Protein AF-A0AAW3J3T3-F1 (afdb_monomer)

Foldseek 3Di:
DFQLVCVVVLQVVQVVDPQKDWDDDDSRGDTDIGGDDPDPVVVVVSQVVSCPDPRRPDDDDPDDDDPPVVVVVVVVVVPPDPDPPLNVDPVDDPVNDDDPPPPPVVVVVVVVVVD

pLDDT: mean 83.99, std 9.97, range [44.81, 95.75]

Mean predicted aligned error: 11.43 Å

Nearest PDB structures (foldseek):
  2jsx-assembly1_A  TM=8.758E-01  e=3.568E-03  Escherichia coli K-12
  5ypw-assembly3_E  TM=4.267E-01  e=5.241E+00  Escherichia coli O157:H7
  8j07-assembly1_e5  TM=2.120E-01  e=9.088E+00  Homo sapiens

InterPro domains:
  IPR005623 Chaperone NapD, nitrate reductase assembly [PF03927] (1-66)

Structure (mmCIF, N/CA/C/O backbone):
data_AF-A0AAW3J3T3-F1
#
_entry.id   AF-A0AAW3J3T3-F1
#
loop_
_atom_site.group_PDB
_atom_site.id
_atom_site.type_symbol
_atom_site.label_atom_id
_atom_site.label_alt_id
_atom_site.label_comp_id
_atom_site.label_asym_id
_atom_site.label_entity_id
_atom_site.label_seq_id
_atom_site.pdbx_PDB_ins_code
_atom_site.Cartn_x
_atom_site.Cartn_y
_atom_site.Cartn_z
_atom_site.occupancy
_atom_site.B_iso_or_equiv
_atom_site.auth_seq_id
_atom_site.auth_comp_id
_atom_site.auth_asym_id
_atom_site.auth_atom_id
_atom_site.pdbx_PDB_model_num
ATOM 1 N N . MET A 1 1 ? 8.388 -6.280 -8.658 1.00 75.69 1 MET A N 1
ATOM 2 C CA . MET A 1 1 ? 9.160 -6.831 -9.784 1.00 75.69 1 MET A CA 1
ATOM 3 C C . MET A 1 1 ? 8.600 -6.273 -11.073 1.00 75.69 1 MET A C 1
ATOM 5 O O . MET A 1 1 ? 7.388 -6.163 -11.187 1.00 75.69 1 MET A O 1
ATOM 9 N N . CYS A 1 2 ? 9.467 -5.923 -12.008 1.00 86.19 2 CYS A N 1
ATOM 10 C CA . CYS A 1 2 ? 9.164 -5.467 -13.361 1.00 86.19 2 CYS A CA 1
ATOM 11 C C . CYS A 1 2 ? 10.188 -6.069 -14.331 1.00 86.19 2 CYS A C 1
ATOM 13 O O . CYS A 1 2 ? 11.1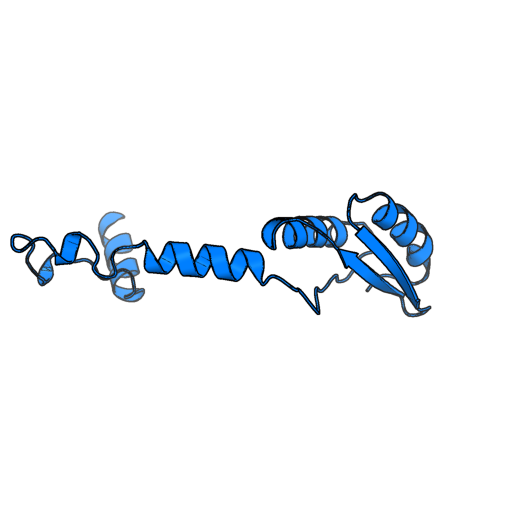30 -6.737 -13.900 1.00 86.19 2 CYS A O 1
ATOM 15 N N . LYS A 1 3 ? 10.017 -5.882 -15.641 1.00 88.19 3 LYS A N 1
ATOM 16 C CA . LYS A 1 3 ? 11.066 -6.266 -16.593 1.00 88.19 3 LYS A CA 1
ATOM 17 C C . LYS A 1 3 ? 12.228 -5.261 -16.540 1.00 88.19 3 LYS A C 1
ATOM 19 O O . LYS A 1 3 ? 11.975 -4.078 -16.324 1.00 88.19 3 LYS A O 1
ATOM 24 N N . PRO A 1 4 ? 13.482 -5.681 -16.795 1.00 87.88 4 PRO A N 1
ATOM 25 C CA . PRO A 1 4 ? 14.635 -4.776 -16.760 1.00 87.88 4 PRO A CA 1
ATOM 26 C C . PRO A 1 4 ? 14.530 -3.585 -17.723 1.00 87.88 4 PRO A C 1
ATOM 28 O O . PRO A 1 4 ? 14.976 -2.490 -17.398 1.00 87.88 4 PRO A O 1
ATOM 31 N N . GLU A 1 5 ? 13.910 -3.797 -18.886 1.00 89.44 5 GLU A N 1
ATOM 32 C CA . GLU A 1 5 ? 13.672 -2.773 -19.914 1.00 89.44 5 GLU A CA 1
ATOM 33 C C . GLU A 1 5 ? 12.706 -1.666 -19.462 1.00 89.44 5 GLU A C 1
ATOM 35 O O . GLU A 1 5 ? 12.823 -0.528 -19.910 1.00 89.44 5 GLU A O 1
ATOM 40 N N . ASP A 1 6 ? 11.811 -1.971 -18.519 1.00 91.62 6 ASP A N 1
ATOM 41 C CA . ASP A 1 6 ? 10.793 -1.040 -18.030 1.00 91.62 6 ASP A CA 1
ATOM 42 C C . ASP A 1 6 ? 11.261 -0.225 -16.811 1.00 91.62 6 ASP A C 1
ATOM 44 O O . ASP A 1 6 ? 10.563 0.704 -16.404 1.00 91.62 6 ASP A O 1
ATOM 48 N N . ILE A 1 7 ? 12.426 -0.540 -16.218 1.00 92.50 7 ILE A N 1
ATOM 49 C CA . ILE A 1 7 ? 12.901 0.078 -14.963 1.00 92.50 7 ILE A CA 1
ATOM 50 C C . ILE A 1 7 ? 12.989 1.597 -15.086 1.00 92.50 7 ILE A C 1
ATOM 52 O O . ILE A 1 7 ? 12.462 2.295 -14.227 1.00 92.50 7 ILE A O 1
ATOM 56 N N . SER A 1 8 ? 13.640 2.116 -16.132 1.00 92.25 8 SER A N 1
ATOM 57 C CA . SER A 1 8 ? 13.843 3.563 -16.283 1.00 92.25 8 SER A CA 1
ATOM 58 C C . SER A 1 8 ? 12.521 4.315 -16.422 1.00 92.25 8 SER A C 1
ATOM 60 O O . SER A 1 8 ? 12.342 5.350 -15.790 1.00 92.25 8 SER A O 1
ATOM 62 N N . ARG A 1 9 ? 11.566 3.766 -17.186 1.00 95.19 9 ARG A N 1
ATOM 63 C CA . ARG A 1 9 ? 10.230 4.360 -17.325 1.00 95.19 9 ARG A CA 1
ATOM 64 C C . ARG A 1 9 ? 9.480 4.334 -15.996 1.00 95.19 9 ARG A C 1
ATOM 66 O O . ARG A 1 9 ? 8.964 5.360 -15.570 1.00 95.19 9 ARG A O 1
ATOM 73 N N . LEU A 1 10 ? 9.430 3.169 -15.349 1.00 94.88 10 LEU A N 1
ATOM 74 C CA . LEU A 1 10 ? 8.721 2.995 -14.082 1.00 94.88 10 LEU A CA 1
ATOM 75 C C . LEU A 1 10 ? 9.315 3.866 -12.976 1.00 94.88 10 LEU A C 1
ATOM 77 O O . LEU A 1 10 ? 8.564 4.394 -12.169 1.00 94.88 10 LEU A O 1
ATOM 81 N N . TRP A 1 11 ? 10.634 4.060 -12.957 1.00 95.06 11 TRP A N 1
ATOM 82 C CA . TRP A 1 11 ? 11.291 4.976 -12.027 1.00 95.06 11 TRP A CA 1
ATOM 83 C C . TRP A 1 11 ? 10.735 6.397 -12.159 1.00 95.06 11 TRP A C 1
ATOM 85 O O . TRP A 1 11 ? 10.304 6.987 -11.172 1.00 95.06 11 TRP A O 1
ATOM 95 N N . GLU A 1 12 ? 10.689 6.931 -13.382 1.00 95.19 12 GLU A N 1
ATOM 96 C CA . GLU A 1 12 ? 10.154 8.272 -13.635 1.00 95.19 12 GLU A CA 1
ATOM 97 C C . GLU A 1 12 ? 8.652 8.381 -13.360 1.00 95.19 12 GLU A C 1
ATOM 99 O O . GLU A 1 12 ? 8.174 9.438 -12.951 1.00 95.19 12 GLU A O 1
ATOM 104 N N . GLU A 1 13 ? 7.881 7.327 -13.627 1.00 95.75 13 GLU A N 1
ATOM 105 C CA . GLU A 1 13 ? 6.449 7.301 -13.321 1.00 95.75 13 GLU A CA 1
ATOM 106 C C . GLU A 1 13 ? 6.197 7.281 -11.813 1.00 95.75 13 GLU A C 1
ATOM 108 O O . GLU A 1 13 ? 5.329 8.014 -11.343 1.00 95.75 13 GLU A O 1
ATOM 113 N N . ILE A 1 14 ? 6.973 6.499 -11.056 1.00 95.12 14 ILE A N 1
ATOM 114 C CA . ILE A 1 14 ? 6.851 6.408 -9.599 1.00 95.12 14 ILE A CA 1
ATOM 115 C C . ILE A 1 14 ? 7.299 7.714 -8.937 1.00 95.12 14 ILE A C 1
ATOM 117 O O . ILE A 1 14 ? 6.606 8.186 -8.047 1.00 95.12 14 ILE A O 1
ATOM 121 N N . GLU A 1 15 ? 8.381 8.357 -9.389 1.00 94.69 15 GLU A N 1
ATOM 122 C CA . GLU A 1 15 ? 8.811 9.651 -8.825 1.00 94.69 15 GLU A CA 1
ATOM 123 C C . GLU A 1 15 ? 7.843 10.814 -9.099 1.00 94.69 15 GLU A C 1
ATOM 125 O O . GLU A 1 15 ? 7.910 11.851 -8.442 1.00 94.69 15 GLU A O 1
ATOM 130 N N . LYS A 1 16 ? 6.914 10.662 -10.049 1.00 95.69 16 LYS A N 1
ATOM 131 C CA . LYS A 1 16 ? 5.825 11.632 -10.253 1.00 95.69 16 LYS A CA 1
ATOM 132 C C . LYS A 1 16 ? 4.675 11.442 -9.267 1.00 95.69 16 LYS A C 1
ATOM 134 O O . LYS A 1 16 ? 3.818 12.323 -9.180 1.00 95.69 16 LYS A O 1
ATOM 139 N N . ILE A 1 17 ? 4.612 10.305 -8.575 1.00 94.25 17 ILE A N 1
ATOM 140 C CA . ILE A 1 17 ? 3.596 10.047 -7.561 1.00 94.25 17 ILE A CA 1
ATOM 141 C C . ILE A 1 17 ? 3.987 10.845 -6.309 1.00 94.25 17 ILE A C 1
ATOM 143 O O . ILE A 1 17 ? 5.092 10.666 -5.795 1.00 94.25 17 ILE A O 1
ATOM 147 N N . PRO A 1 18 ? 3.110 11.732 -5.806 1.00 92.88 18 PRO A N 1
ATOM 148 C CA . PRO A 1 18 ? 3.358 12.426 -4.552 1.00 92.88 18 PRO A CA 1
ATOM 149 C C . PRO A 1 18 ? 3.639 11.421 -3.441 1.00 92.88 18 PRO A C 1
ATOM 151 O O . PRO A 1 18 ? 2.984 10.382 -3.375 1.00 92.88 18 PRO A O 1
ATOM 154 N N . ASN A 1 19 ? 4.585 11.750 -2.566 1.00 93.00 19 ASN A N 1
ATOM 155 C CA . ASN A 1 19 ? 4.935 10.933 -1.406 1.00 93.00 19 ASN A CA 1
ATOM 156 C C . ASN A 1 19 ? 5.548 9.558 -1.731 1.00 93.00 19 ASN A C 1
ATOM 158 O O . ASN A 1 19 ? 5.649 8.715 -0.843 1.00 93.00 19 ASN A O 1
ATOM 162 N N . ALA A 1 20 ? 5.979 9.328 -2.975 1.00 94.94 20 ALA A N 1
ATOM 163 C CA . ALA A 1 20 ? 6.760 8.159 -3.355 1.00 94.94 20 ALA A CA 1
ATOM 164 C C . ALA A 1 20 ? 8.196 8.564 -3.703 1.00 94.94 20 ALA A C 1
ATOM 166 O O . ALA A 1 20 ? 8.423 9.478 -4.495 1.00 94.94 20 ALA A O 1
ATOM 167 N N . GLN A 1 21 ? 9.177 7.852 -3.149 1.00 95.06 21 GLN A N 1
ATOM 168 C CA . GLN A 1 21 ? 10.590 8.089 -3.438 1.00 95.06 21 GLN A CA 1
ATOM 169 C C . GLN A 1 21 ? 11.303 6.793 -3.817 1.00 95.06 21 GLN A C 1
ATOM 171 O O . GLN A 1 21 ? 11.330 5.830 -3.051 1.00 95.06 21 GLN A O 1
ATOM 176 N N . CYS A 1 22 ? 11.911 6.767 -5.003 1.00 94.94 22 CYS A N 1
ATOM 177 C CA . CYS A 1 22 ? 12.732 5.646 -5.450 1.00 94.94 22 CYS A CA 1
ATOM 178 C C . CYS A 1 22 ? 14.159 5.769 -4.893 1.00 94.94 22 CYS A C 1
ATOM 180 O O . CYS A 1 22 ? 14.792 6.815 -5.008 1.00 94.94 22 CYS A O 1
ATOM 182 N N . HIS A 1 23 ? 14.698 4.690 -4.320 1.00 93.50 23 HIS A N 1
ATOM 183 C CA . HIS A 1 23 ? 16.043 4.694 -3.718 1.00 93.50 23 HIS A CA 1
ATOM 184 C C . HIS A 1 23 ? 17.030 3.782 -4.432 1.00 93.50 23 HIS A C 1
ATOM 186 O O . HIS A 1 23 ? 18.227 4.063 -4.489 1.00 93.50 23 HIS A O 1
ATOM 192 N N . TYR A 1 24 ? 16.544 2.659 -4.952 1.00 93.00 24 TYR A N 1
ATOM 193 C CA . TYR A 1 24 ? 17.405 1.648 -5.540 1.00 93.00 24 TYR A CA 1
ATOM 194 C C . TYR A 1 24 ? 16.677 0.886 -6.632 1.00 93.00 24 TYR A C 1
ATOM 196 O O . TYR A 1 24 ? 15.502 0.552 -6.487 1.00 93.00 24 TYR A O 1
ATOM 204 N N . SER A 1 25 ? 17.392 0.578 -7.709 1.00 92.12 25 SER A N 1
ATOM 205 C CA . SER A 1 25 ? 16.950 -0.388 -8.704 1.00 92.12 25 SER A CA 1
ATOM 206 C C . SER A 1 25 ? 18.058 -1.387 -9.015 1.00 92.12 25 SER A C 1
ATOM 208 O O . SER A 1 25 ? 19.244 -1.061 -8.993 1.00 92.12 25 SER A O 1
ATOM 210 N N . ASP A 1 26 ? 17.658 -2.625 -9.291 1.00 90.31 26 ASP A N 1
ATOM 211 C CA . ASP A 1 26 ? 18.556 -3.702 -9.705 1.00 90.31 26 ASP A CA 1
ATOM 212 C C . ASP A 1 26 ? 18.254 -4.126 -11.146 1.00 90.31 26 ASP A C 1
ATOM 214 O O . ASP A 1 26 ? 17.103 -4.109 -11.586 1.00 90.31 26 ASP A O 1
ATOM 218 N N . LYS A 1 27 ? 19.277 -4.621 -11.850 1.00 84.81 27 LYS A N 1
ATOM 219 C CA . LYS A 1 27 ? 19.200 -5.181 -13.210 1.00 84.81 27 LYS A CA 1
ATOM 220 C C . LYS A 1 27 ? 18.205 -6.338 -13.330 1.00 84.81 27 LYS A C 1
ATOM 222 O O . LYS A 1 27 ? 17.780 -6.658 -14.433 1.00 84.81 27 LYS A O 1
ATOM 227 N N . ASN A 1 28 ? 17.819 -6.945 -12.209 1.00 86.88 28 ASN A N 1
ATOM 228 C CA . ASN A 1 28 ? 16.807 -7.995 -12.135 1.00 86.88 28 ASN A CA 1
ATOM 229 C C . ASN A 1 28 ? 15.357 -7.470 -12.087 1.00 86.88 28 ASN A C 1
ATOM 231 O O . ASN A 1 28 ? 14.444 -8.259 -11.851 1.00 86.88 28 ASN A O 1
ATOM 235 N N . GLY A 1 29 ? 15.115 -6.164 -12.264 1.00 89.44 29 GLY A N 1
ATOM 236 C CA . GLY A 1 29 ? 13.749 -5.627 -12.305 1.00 89.44 29 GLY A CA 1
ATOM 237 C C . GLY A 1 29 ? 13.132 -5.404 -10.927 1.00 89.44 29 GLY A C 1
ATOM 238 O O . GLY A 1 29 ? 11.935 -5.614 -10.715 1.00 89.44 29 GLY A O 1
ATOM 239 N N . LYS A 1 30 ? 13.952 -5.032 -9.944 1.00 92.81 30 LYS A N 1
ATOM 240 C CA . LYS A 1 30 ? 13.489 -4.654 -8.604 1.00 92.81 30 LYS A CA 1
ATOM 241 C C . LYS A 1 30 ? 13.698 -3.163 -8.423 1.00 92.81 30 LYS A C 1
ATOM 243 O O . LYS A 1 30 ? 14.753 -2.666 -8.796 1.00 92.81 30 LYS A O 1
ATOM 248 N N . ILE A 1 31 ? 12.712 -2.492 -7.839 1.00 94.25 31 ILE A N 1
ATOM 249 C CA . ILE A 1 31 ? 12.784 -1.088 -7.440 1.00 94.25 31 ILE A CA 1
ATOM 250 C C . ILE A 1 31 ? 12.403 -1.038 -5.960 1.00 94.25 31 ILE A C 1
ATOM 252 O O . ILE A 1 31 ? 11.413 -1.655 -5.564 1.00 94.25 31 ILE A O 1
ATOM 256 N N . VAL A 1 32 ? 13.218 -0.368 -5.151 1.00 94.06 32 VAL A N 1
ATOM 257 C CA . VAL A 1 32 ? 12.947 -0.087 -3.739 1.00 94.06 32 VAL A CA 1
ATOM 258 C C . VAL A 1 32 ? 12.413 1.330 -3.654 1.00 94.06 32 VAL A C 1
ATOM 260 O O . VAL A 1 32 ? 13.083 2.272 -4.086 1.00 94.06 32 VAL A O 1
ATOM 263 N N . VAL A 1 33 ? 11.207 1.448 -3.110 1.00 93.88 33 VAL A N 1
ATOM 264 C CA . VAL A 1 33 ? 10.449 2.692 -3.013 1.00 93.88 33 VAL A CA 1
ATOM 265 C C . VAL A 1 33 ? 10.028 2.875 -1.561 1.00 93.88 33 VAL A C 1
ATOM 267 O O . VAL A 1 33 ? 9.581 1.909 -0.941 1.00 93.88 33 VAL A O 1
ATOM 270 N N . THR A 1 34 ? 10.167 4.089 -1.043 1.00 93.75 34 THR A N 1
ATOM 271 C CA . THR A 1 34 ? 9.573 4.502 0.233 1.00 93.75 34 THR A CA 1
ATOM 272 C C . THR A 1 34 ? 8.303 5.288 -0.065 1.00 93.75 34 THR A C 1
ATOM 274 O O . THR A 1 34 ? 8.295 6.115 -0.979 1.00 93.75 34 THR A O 1
ATOM 277 N N . LEU A 1 35 ? 7.237 4.993 0.677 1.00 93.12 35 LEU A N 1
ATOM 278 C CA . LEU A 1 35 ? 5.976 5.727 0.649 1.00 93.12 35 LEU A CA 1
ATOM 279 C C . LEU A 1 35 ? 5.821 6.411 2.010 1.00 93.12 35 LEU A C 1
ATOM 281 O O . LEU A 1 35 ? 6.035 5.754 3.024 1.00 93.12 35 LEU A O 1
ATOM 285 N N . GLU A 1 36 ? 5.505 7.704 2.029 1.00 89.19 36 GLU A N 1
ATOM 286 C CA . GLU A 1 36 ? 5.340 8.474 3.272 1.00 89.19 36 GLU A CA 1
ATOM 287 C C . GLU A 1 36 ? 3.998 9.211 3.276 1.00 89.19 36 GLU A C 1
ATOM 289 O O . GLU A 1 36 ? 3.851 10.264 2.659 1.00 89.19 36 GLU A O 1
ATOM 294 N N . THR A 1 37 ? 2.996 8.675 3.966 1.00 88.62 37 THR A N 1
ATOM 295 C CA . THR A 1 37 ? 1.659 9.290 4.041 1.00 88.62 37 THR A CA 1
ATOM 296 C C . THR A 1 37 ? 1.193 9.479 5.480 1.00 88.62 37 THR A C 1
ATOM 298 O O . THR A 1 37 ? 1.892 9.115 6.424 1.00 88.62 37 THR A O 1
ATOM 301 N N . GLU A 1 38 ? 0.023 10.097 5.669 1.00 84.44 38 GLU A N 1
ATOM 302 C CA . GLU A 1 38 ? -0.501 10.380 7.012 1.00 84.44 38 GLU A CA 1
ATOM 303 C C . GLU A 1 38 ? -1.206 9.166 7.646 1.00 84.44 38 GLU A C 1
ATOM 305 O O . GLU A 1 38 ? -1.349 9.111 8.867 1.00 84.44 38 GLU A O 1
ATOM 310 N N . SER A 1 39 ? -1.623 8.182 6.838 1.00 85.25 39 SER A N 1
ATOM 311 C CA . SER A 1 39 ? -2.304 6.955 7.287 1.00 85.25 39 SER A CA 1
ATOM 312 C C . SER A 1 39 ? -1.904 5.713 6.485 1.00 85.25 39 SER A C 1
ATOM 314 O O . SER A 1 39 ? -1.501 5.828 5.323 1.00 85.25 39 SER A O 1
ATOM 316 N N . ILE A 1 40 ? -2.104 4.521 7.072 1.00 84.94 40 ILE A N 1
ATOM 317 C CA . ILE A 1 40 ? -1.922 3.222 6.390 1.00 84.94 40 ILE A CA 1
ATOM 318 C C . ILE A 1 40 ? -2.791 3.129 5.132 1.00 84.94 40 ILE A C 1
ATOM 320 O O . ILE A 1 40 ? -2.367 2.588 4.108 1.00 84.94 40 ILE A O 1
ATOM 324 N N . ASP A 1 41 ? -4.029 3.617 5.202 1.00 88.56 41 ASP A N 1
ATOM 325 C CA . ASP A 1 41 ? -4.980 3.507 4.095 1.00 88.56 41 ASP A CA 1
ATOM 326 C C . ASP A 1 41 ? -4.497 4.278 2.856 1.00 88.56 41 ASP A C 1
ATOM 328 O O . ASP A 1 41 ? -4.659 3.810 1.721 1.00 88.56 41 ASP A O 1
ATOM 332 N N . GLU A 1 42 ? -3.844 5.425 3.061 1.00 90.25 42 GLU A N 1
ATOM 333 C CA . GLU A 1 42 ? -3.201 6.190 1.993 1.00 90.25 42 GLU A CA 1
ATOM 334 C C . GLU A 1 42 ? -1.998 5.442 1.402 1.00 90.25 42 GLU A C 1
ATOM 336 O O . GLU A 1 42 ? -1.903 5.343 0.173 1.00 90.25 42 GLU A 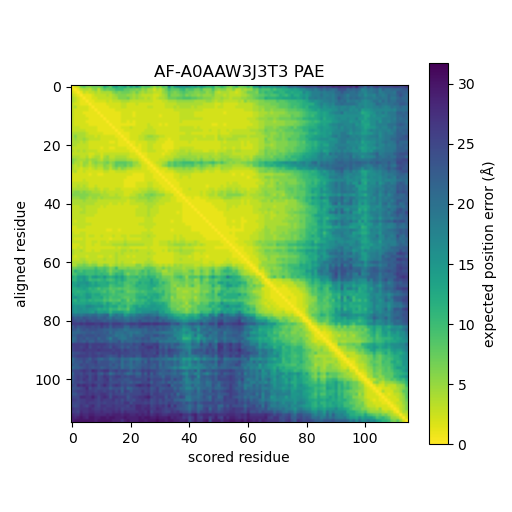O 1
ATOM 341 N N . G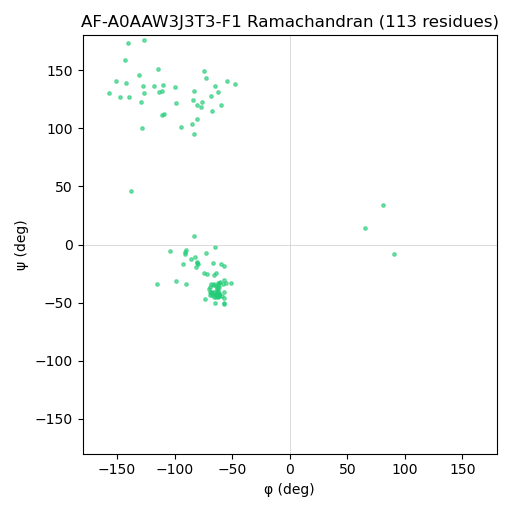LU A 1 43 ? -1.143 4.829 2.231 1.00 90.25 43 GLU A N 1
ATOM 342 C CA . GLU A 1 43 ? -0.020 4.004 1.757 1.00 90.25 43 GLU A CA 1
AT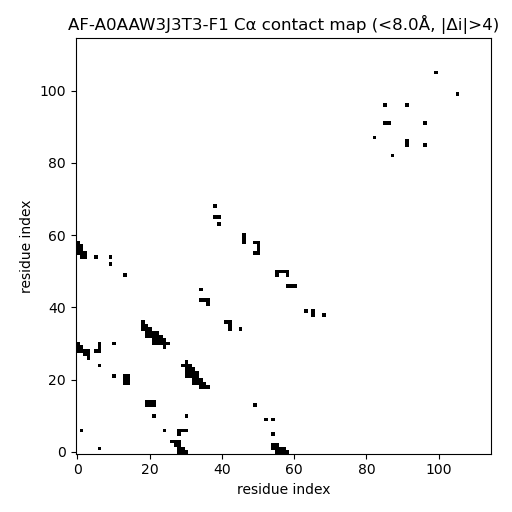OM 343 C C . GLU A 1 43 ? -0.517 2.840 0.895 1.00 90.25 43 GLU A C 1
ATOM 345 O O . GLU A 1 43 ? 0.018 2.574 -0.185 1.00 90.25 43 GLU A O 1
ATOM 350 N N . ILE A 1 44 ? -1.583 2.162 1.335 1.00 91.94 44 ILE A N 1
ATOM 351 C CA . ILE A 1 44 ? -2.207 1.072 0.581 1.00 91.94 44 ILE A CA 1
ATOM 352 C C . ILE A 1 44 ? -2.736 1.596 -0.755 1.00 91.94 44 ILE A C 1
ATOM 354 O O . ILE A 1 44 ? -2.538 0.946 -1.784 1.00 91.94 44 ILE A O 1
ATOM 358 N N . CYS A 1 45 ? -3.390 2.758 -0.781 1.00 93.81 45 CYS A N 1
ATOM 359 C CA . CYS A 1 45 ? -3.885 3.347 -2.024 1.00 93.81 45 CYS A CA 1
ATOM 360 C C . CYS A 1 45 ? -2.747 3.665 -3.004 1.00 93.81 45 CYS A C 1
ATOM 362 O O . CYS A 1 45 ? -2.863 3.335 -4.190 1.00 93.81 45 CYS A O 1
ATOM 364 N N . LEU A 1 46 ? -1.638 4.233 -2.523 1.00 94.12 46 LEU A N 1
ATOM 365 C CA . LEU A 1 46 ? -0.446 4.486 -3.337 1.00 94.12 46 LEU A CA 1
ATOM 366 C C . LEU A 1 46 ? 0.186 3.182 -3.834 1.00 94.12 46 LEU A C 1
ATOM 368 O O . LEU A 1 46 ? 0.494 3.056 -5.021 1.00 94.12 46 LEU A O 1
ATOM 372 N N . LEU A 1 47 ? 0.297 2.165 -2.976 1.00 95.00 47 LEU A N 1
ATOM 373 C CA . LEU A 1 47 ? 0.766 0.839 -3.375 1.00 95.00 47 LEU A CA 1
ATOM 374 C C . LEU A 1 47 ? -0.109 0.267 -4.500 1.00 95.00 47 LEU A C 1
ATOM 376 O O . LEU A 1 47 ? 0.419 -0.188 -5.512 1.00 95.00 47 LEU A O 1
ATOM 380 N N . ARG A 1 48 ? -1.443 0.352 -4.378 1.00 94.62 48 ARG A N 1
ATOM 381 C CA . ARG A 1 48 ? -2.387 -0.077 -5.428 1.00 94.62 48 ARG A CA 1
ATOM 382 C C . ARG A 1 48 ? -2.237 0.727 -6.715 1.00 94.62 48 ARG A C 1
ATOM 384 O O . ARG A 1 48 ? -2.478 0.189 -7.795 1.00 94.62 48 ARG A O 1
ATOM 391 N N . GLN A 1 49 ? -1.892 2.009 -6.628 1.00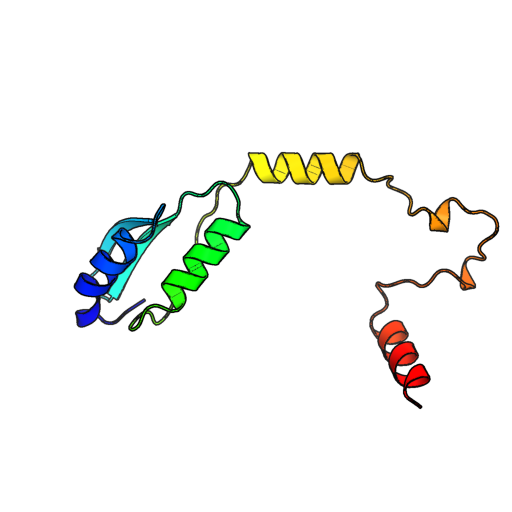 95.19 49 GLN A N 1
ATOM 392 C CA . GLN A 1 49 ? -1.611 2.830 -7.801 1.00 95.19 49 GLN A CA 1
ATOM 393 C C . GLN A 1 49 ? -0.351 2.332 -8.518 1.00 95.19 49 GLN A C 1
ATOM 395 O O . GLN A 1 49 ? -0.388 2.149 -9.734 1.00 95.19 49 GLN A O 1
ATOM 400 N N . ILE A 1 50 ? 0.715 2.033 -7.771 1.00 94.81 50 ILE A N 1
ATOM 401 C CA . ILE A 1 50 ? 1.967 1.484 -8.307 1.00 94.81 50 ILE A CA 1
ATOM 402 C C . ILE A 1 50 ? 1.740 0.095 -8.918 1.00 94.81 50 ILE A C 1
ATOM 404 O O . ILE A 1 50 ? 2.220 -0.175 -10.015 1.00 94.81 50 ILE A O 1
ATOM 408 N N . GLU A 1 51 ? 0.960 -0.774 -8.268 1.00 94.44 51 GLU A N 1
ATOM 409 C CA . GLU A 1 51 ? 0.598 -2.098 -8.802 1.00 94.44 51 GLU A CA 1
ATOM 410 C C . GLU A 1 51 ? -0.095 -2.029 -10.170 1.00 94.44 51 GLU A C 1
ATOM 412 O O . GLU A 1 51 ? 0.034 -2.953 -10.971 1.00 94.44 51 GLU A O 1
ATOM 417 N N . LYS A 1 52 ? -0.839 -0.950 -10.443 1.00 94.94 52 LYS A N 1
ATOM 418 C CA . LYS A 1 52 ? -1.561 -0.751 -11.709 1.00 94.94 52 LYS A CA 1
ATOM 419 C C . LYS A 1 52 ? -0.682 -0.202 -12.831 1.00 94.94 52 LYS A C 1
ATOM 421 O O . LYS A 1 52 ? -1.144 -0.165 -13.974 1.00 94.94 52 LYS A O 1
ATOM 426 N N . LEU A 1 53 ? 0.543 0.240 -12.539 1.00 94.75 53 LEU A N 1
ATOM 427 C CA . LEU A 1 53 ? 1.456 0.735 -13.566 1.00 94.75 53 LEU A CA 1
ATOM 428 C C . LEU A 1 53 ? 1.832 -0.392 -14.530 1.00 94.75 53 LEU A C 1
ATOM 430 O O . LEU A 1 53 ? 2.133 -1.524 -14.142 1.00 94.75 53 LEU A O 1
ATOM 434 N N . GLN A 1 54 ? 1.834 -0.077 -15.823 1.00 93.44 54 GLN A N 1
ATOM 435 C CA . GLN A 1 54 ? 2.158 -1.061 -16.846 1.00 93.44 54 GLN A CA 1
ATOM 436 C C . GLN A 1 54 ? 3.602 -1.553 -16.666 1.00 93.44 54 GLN A C 1
ATOM 438 O O . GLN A 1 54 ? 4.533 -0.761 -16.564 1.00 93.44 54 GLN A O 1
ATOM 443 N N . GLY A 1 55 ? 3.807 -2.870 -16.681 1.00 91.62 55 GLY A N 1
ATOM 444 C CA . GLY A 1 55 ? 5.133 -3.473 -16.501 1.00 91.62 55 GLY A CA 1
ATOM 445 C C . GLY A 1 55 ? 5.479 -3.787 -15.043 1.00 91.62 55 GLY A C 1
ATOM 446 O O . GLY A 1 55 ? 6.453 -4.501 -14.801 1.00 91.62 55 GLY A O 1
ATOM 447 N N . VAL A 1 56 ? 4.662 -3.356 -14.074 1.00 93.44 56 VAL A N 1
ATOM 448 C CA . VAL A 1 56 ? 4.731 -3.863 -12.699 1.00 93.44 56 VAL A CA 1
ATOM 449 C C . VAL A 1 56 ? 4.076 -5.242 -12.647 1.00 93.44 56 VAL A C 1
ATOM 451 O O . VAL A 1 56 ? 2.903 -5.418 -12.950 1.00 93.44 56 VAL A O 1
ATOM 454 N N . VAL A 1 57 ? 4.864 -6.248 -12.280 1.00 92.12 57 VAL A N 1
ATOM 455 C CA . VAL A 1 57 ? 4.421 -7.638 -12.083 1.00 92.12 57 VAL A CA 1
ATOM 456 C C . VAL A 1 57 ? 3.975 -7.865 -10.638 1.00 92.12 57 VAL A C 1
ATOM 458 O O . VAL A 1 57 ? 3.078 -8.658 -10.378 1.00 92.12 57 VAL A O 1
ATOM 461 N N . LEU A 1 58 ? 4.634 -7.194 -9.690 1.00 90.56 58 LEU A N 1
ATOM 462 C CA . LEU A 1 58 ? 4.367 -7.316 -8.257 1.00 90.56 58 LEU A CA 1
ATOM 463 C C . LEU A 1 58 ? 4.859 -6.066 -7.527 1.00 90.56 58 LEU A C 1
ATOM 465 O O . LEU A 1 58 ? 6.029 -5.711 -7.685 1.00 90.56 58 LEU A O 1
ATOM 469 N N . ALA A 1 59 ? 4.036 -5.463 -6.678 1.00 93.88 59 ALA A N 1
ATOM 470 C CA . ALA A 1 59 ? 4.492 -4.527 -5.656 1.00 93.88 59 ALA A CA 1
ATOM 471 C C . ALA A 1 59 ? 4.138 -5.108 -4.283 1.00 93.88 59 ALA A C 1
ATOM 473 O O . ALA A 1 59 ? 3.070 -5.685 -4.111 1.00 93.88 59 ALA A O 1
ATOM 474 N N . GLN A 1 60 ? 5.059 -5.034 -3.326 1.00 92.00 60 GLN A N 1
ATOM 475 C CA . GLN A 1 60 ? 4.836 -5.568 -1.987 1.00 92.00 60 GLN A CA 1
ATOM 476 C C . GLN A 1 60 ? 5.412 -4.606 -0.960 1.00 92.00 60 GLN A C 1
ATOM 478 O O . GLN A 1 60 ? 6.587 -4.249 -1.032 1.00 92.00 60 GLN A O 1
ATOM 483 N N . MET A 1 61 ? 4.580 -4.231 0.005 1.00 91.00 61 MET A N 1
ATOM 484 C CA . MET A 1 61 ? 5.002 -3.475 1.174 1.00 91.00 61 MET A CA 1
ATOM 485 C C . MET A 1 61 ? 5.622 -4.436 2.189 1.00 91.00 61 MET A C 1
ATOM 487 O O . MET A 1 61 ? 4.986 -5.405 2.602 1.00 91.00 61 MET A O 1
ATOM 491 N N . ILE A 1 62 ? 6.889 -4.205 2.532 1.00 86.88 62 ILE A N 1
ATOM 492 C CA . ILE A 1 62 ? 7.659 -5.071 3.442 1.00 86.88 62 ILE A CA 1
ATOM 493 C C . ILE A 1 62 ? 7.680 -4.489 4.858 1.00 86.88 62 ILE A C 1
ATOM 495 O O . ILE A 1 62 ? 7.734 -5.241 5.829 1.00 86.88 62 ILE A O 1
ATOM 499 N N . TYR A 1 63 ? 7.636 -3.161 4.976 1.00 80.88 63 TYR A N 1
ATOM 500 C CA . TYR A 1 63 ? 7.748 -2.455 6.242 1.00 80.88 63 TYR A CA 1
ATOM 501 C C . TYR A 1 63 ? 6.816 -1.239 6.264 1.00 80.88 63 TYR A C 1
ATOM 503 O O . TYR A 1 63 ? 6.717 -0.550 5.255 1.00 80.88 63 TYR A O 1
ATOM 511 N N . ALA A 1 64 ? 6.161 -0.999 7.403 1.00 77.31 64 ALA A N 1
ATOM 512 C CA . ALA A 1 64 ? 5.202 0.083 7.631 1.00 77.31 64 ALA A CA 1
ATOM 513 C C . ALA A 1 64 ? 5.291 0.544 9.107 1.00 77.31 64 ALA A C 1
ATOM 515 O O . ALA A 1 64 ? 5.203 -0.294 10.009 1.00 77.31 64 ALA A O 1
ATOM 516 N N . TYR A 1 65 ? 5.480 1.846 9.367 1.00 72.69 65 TYR A N 1
ATOM 517 C CA . TYR A 1 65 ? 5.605 2.429 10.718 1.00 72.69 65 TYR A CA 1
ATOM 518 C C . TYR A 1 65 ? 4.381 3.298 11.054 1.00 72.69 65 TYR A C 1
ATOM 520 O O . TYR A 1 65 ? 4.249 4.384 10.509 1.00 72.69 65 TYR A O 1
ATOM 528 N N . HIS A 1 66 ? 3.529 2.877 12.001 1.00 72.75 66 HIS A N 1
ATOM 529 C CA . HIS A 1 66 ? 2.229 3.541 12.242 1.00 72.75 66 HIS A CA 1
ATOM 530 C C . HIS A 1 66 ? 1.868 3.731 13.722 1.00 72.75 66 HIS A C 1
ATOM 532 O O . HIS A 1 66 ? 0.752 3.453 14.154 1.00 72.75 66 HIS A O 1
ATOM 538 N N . ASN A 1 67 ? 2.812 4.204 14.535 1.00 71.00 67 ASN A N 1
ATOM 539 C CA . ASN A 1 67 ? 2.591 4.326 15.983 1.00 71.00 67 ASN A CA 1
ATOM 540 C C . ASN A 1 67 ? 1.433 5.278 16.342 1.00 71.00 67 ASN A C 1
ATOM 542 O O . ASN A 1 67 ? 0.629 4.944 17.206 1.00 71.00 67 ASN A O 1
ATOM 546 N N . ALA A 1 68 ? 1.315 6.422 15.661 1.00 72.88 68 ALA A N 1
ATOM 547 C CA . ALA A 1 68 ? 0.280 7.415 15.964 1.00 72.88 68 ALA A CA 1
ATOM 548 C C . ALA A 1 68 ? -1.138 6.906 15.641 1.00 72.88 68 ALA A C 1
ATOM 550 O O . ALA A 1 68 ? -2.070 7.100 16.419 1.00 72.88 68 ALA A O 1
ATOM 551 N N . GLU A 1 69 ? -1.304 6.201 14.521 1.00 74.38 69 GLU A N 1
ATOM 552 C CA . GLU A 1 69 ? -2.593 5.632 14.117 1.00 74.38 69 GLU A CA 1
ATOM 553 C C . GLU A 1 69 ? -3.023 4.485 15.049 1.00 74.38 69 GLU A C 1
ATOM 555 O O . GLU A 1 69 ? -4.194 4.374 15.420 1.00 74.38 69 GLU A O 1
ATOM 560 N N . LEU A 1 70 ? -2.063 3.682 15.523 1.00 81.75 70 LEU A N 1
ATOM 561 C CA . LEU A 1 70 ? -2.306 2.647 16.531 1.00 81.75 70 LEU A CA 1
ATOM 562 C C . LEU A 1 70 ? -2.799 3.230 17.863 1.00 81.75 70 LEU A C 1
ATOM 564 O O . LEU A 1 70 ? -3.691 2.647 18.481 1.00 81.75 70 LEU A O 1
ATOM 568 N N . GLU A 1 71 ? -2.259 4.367 18.303 1.00 82.12 71 GLU A N 1
ATOM 569 C CA . GLU A 1 71 ? -2.715 5.053 19.520 1.00 82.12 71 GLU A CA 1
ATOM 570 C C . GLU A 1 71 ? -4.156 5.558 19.379 1.00 82.12 71 GLU A C 1
ATOM 572 O O . GLU A 1 71 ? -4.975 5.329 20.272 1.00 82.12 71 GLU A O 1
ATOM 577 N N . ILE A 1 72 ? -4.503 6.155 18.234 1.00 82.38 72 ILE A N 1
ATOM 578 C CA . ILE A 1 72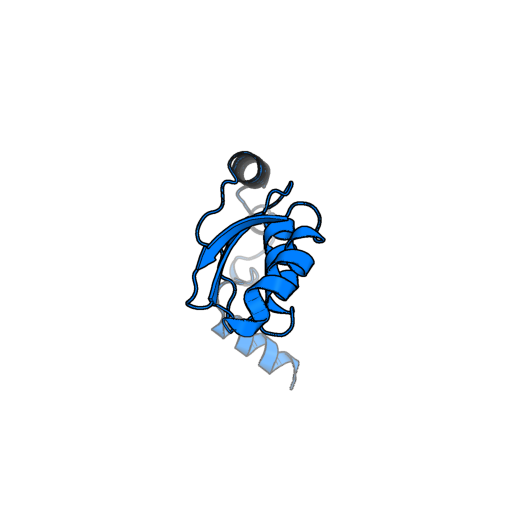 ? -5.871 6.613 17.947 1.00 82.38 72 ILE A CA 1
ATOM 579 C C . ILE A 1 72 ? -6.855 5.435 17.953 1.00 82.38 72 ILE A C 1
ATOM 581 O O . ILE A 1 72 ? -7.936 5.518 18.541 1.00 82.38 72 ILE A O 1
ATOM 585 N N . LEU A 1 73 ? -6.492 4.314 17.325 1.00 81.81 73 LEU A N 1
ATOM 586 C CA . LEU A 1 73 ? -7.319 3.105 17.323 1.00 81.81 73 LEU A CA 1
ATOM 587 C C . LEU A 1 73 ? -7.517 2.554 18.738 1.00 81.81 73 LEU A C 1
ATOM 589 O O . LEU A 1 73 ? -8.639 2.200 19.104 1.00 81.81 73 LEU A O 1
ATOM 593 N N . GLN A 1 74 ? -6.460 2.518 19.552 1.00 83.62 74 GLN A N 1
ATOM 594 C CA . GLN A 1 74 ? -6.555 2.093 20.948 1.00 83.62 74 GLN A CA 1
ATOM 595 C C . GLN A 1 74 ? -7.455 3.017 21.765 1.00 83.62 74 GLN A C 1
ATOM 597 O O . GLN A 1 74 ? -8.306 2.529 22.508 1.00 83.62 74 GLN A O 1
ATOM 602 N N . GLU A 1 75 ? -7.314 4.332 21.610 1.00 84.75 75 GLU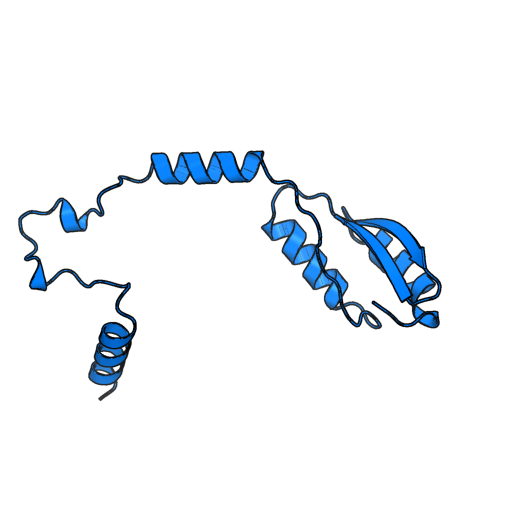 A N 1
ATOM 603 C CA . GLU A 1 75 ? -8.157 5.299 22.304 1.00 84.75 75 GLU A CA 1
ATOM 604 C C . GLU A 1 75 ? -9.632 5.129 21.913 1.00 84.75 75 GLU A C 1
ATOM 606 O O . GLU A 1 75 ? -10.511 5.106 22.775 1.00 84.75 75 GLU A O 1
ATOM 611 N N . ASN A 1 76 ? -9.918 4.926 20.627 1.00 82.31 76 ASN A N 1
ATOM 612 C CA . ASN A 1 76 ? -11.274 4.676 20.146 1.00 82.31 76 ASN A CA 1
ATOM 613 C C . ASN A 1 76 ? -11.869 3.381 20.715 1.00 82.31 76 ASN A C 1
ATOM 615 O O . ASN A 1 76 ? -13.044 3.364 21.076 1.00 82.31 76 ASN A O 1
ATOM 619 N N . ILE A 1 77 ? -11.072 2.316 20.834 1.00 81.75 77 ILE A N 1
ATOM 620 C CA . ILE A 1 77 ? -11.499 1.057 21.464 1.00 81.75 77 ILE A CA 1
ATOM 621 C C . ILE A 1 77 ? -11.779 1.264 22.956 1.00 81.75 77 ILE A C 1
ATOM 623 O O . ILE A 1 77 ? -12.767 0.747 23.462 1.00 81.75 77 ILE A O 1
ATOM 627 N N . GLN A 1 78 ? -10.948 2.037 23.660 1.00 79.00 78 GLN A N 1
ATOM 628 C CA . GLN A 1 78 ? -11.153 2.339 25.082 1.00 79.00 78 GLN A CA 1
ATOM 629 C C . GLN A 1 78 ? -12.374 3.233 25.329 1.00 79.00 78 GLN A C 1
ATOM 631 O O . GLN A 1 78 ? -13.035 3.102 26.357 1.00 79.00 78 GLN A O 1
ATOM 636 N N . ARG A 1 79 ? -12.670 4.150 24.400 1.00 74.88 79 ARG A N 1
ATOM 637 C CA . ARG A 1 79 ? -13.861 5.011 24.443 1.00 74.88 79 ARG A CA 1
ATOM 638 C C . ARG A 1 79 ? -15.142 4.263 24.085 1.00 74.88 79 ARG A C 1
ATOM 640 O O . ARG A 1 79 ? -16.221 4.708 24.475 1.00 74.88 79 ARG A O 1
ATOM 647 N N . GLN A 1 80 ? -15.050 3.168 23.331 1.00 71.62 80 GLN A N 1
ATOM 648 C CA . GLN A 1 80 ? -16.193 2.295 23.106 1.00 71.62 80 GLN A CA 1
ATOM 649 C C . GLN A 1 80 ? -16.543 1.588 24.410 1.00 71.62 80 GLN A C 1
ATOM 651 O O . GLN A 1 80 ? -15.700 0.980 25.066 1.00 71.62 80 GLN A O 1
ATOM 656 N N . ASP A 1 81 ? -17.813 1.675 24.788 1.00 67.56 81 ASP A N 1
ATOM 657 C CA . ASP A 1 81 ? -18.313 0.958 25.946 1.00 67.56 81 ASP A CA 1
ATOM 658 C C . ASP A 1 81 ? -18.102 -0.546 25.714 1.00 67.56 81 ASP A C 1
ATOM 660 O O . ASP A 1 81 ? -18.602 -1.107 24.736 1.00 67.56 81 ASP A O 1
ATOM 664 N N . ALA A 1 82 ? -17.331 -1.197 26.591 1.00 67.62 82 ALA A N 1
ATOM 665 C CA . ALA A 1 82 ? -16.911 -2.594 26.425 1.00 67.62 82 ALA A CA 1
ATOM 666 C C . ALA A 1 82 ? -18.099 -3.570 26.346 1.00 67.62 82 ALA A C 1
ATOM 668 O O . ALA A 1 82 ? -17.961 -4.717 25.916 1.00 67.62 82 ALA A O 1
ATOM 669 N N . VAL A 1 83 ? -19.272 -3.109 26.780 1.00 72.00 83 VAL A N 1
ATOM 670 C CA . VAL A 1 83 ? -20.522 -3.850 26.795 1.00 72.00 83 VAL A CA 1
ATOM 671 C C . VAL A 1 83 ? -21.451 -3.271 25.721 1.00 72.00 83 VAL A C 1
ATOM 673 O O . VAL A 1 83 ? -21.941 -2.151 25.885 1.00 72.00 83 VAL A O 1
ATOM 676 N N . PRO A 1 84 ? -21.745 -4.025 24.644 1.00 74.38 84 PRO A N 1
ATOM 677 C CA . PRO A 1 84 ? -22.764 -3.659 23.665 1.00 74.38 84 PRO A CA 1
ATOM 678 C C . PRO A 1 84 ? -24.079 -3.226 24.326 1.00 74.38 84 PRO A C 1
ATOM 680 O O . PRO A 1 84 ? -24.553 -3.886 25.249 1.00 74.38 84 PRO A O 1
ATOM 683 N N . GLU A 1 85 ? -24.713 -2.166 23.816 1.00 76.00 85 GLU A N 1
ATOM 684 C CA . GLU A 1 85 ? -25.975 -1.611 24.350 1.00 76.00 85 GLU A CA 1
ATOM 685 C C . GLU A 1 85 ? -27.077 -2.668 24.545 1.00 76.00 85 GLU A C 1
ATOM 687 O O . GLU A 1 85 ? -27.843 -2.616 25.506 1.00 76.00 85 GLU A O 1
ATOM 692 N N . VAL A 1 86 ? -27.119 -3.686 23.678 1.00 73.88 86 VAL A N 1
ATOM 693 C CA . VAL A 1 86 ? -28.068 -4.807 23.788 1.00 73.88 86 VAL A CA 1
ATOM 694 C C . VAL A 1 86 ? -27.901 -5.603 25.089 1.00 73.88 86 VAL A C 1
ATOM 696 O O . VAL A 1 86 ? -28.893 -6.059 25.648 1.00 73.88 86 VAL A O 1
ATOM 699 N N . LEU A 1 87 ? -26.675 -5.716 25.613 1.00 71.62 87 LEU A N 1
ATOM 700 C CA . LEU A 1 87 ? -26.379 -6.388 26.882 1.00 71.62 87 LEU A CA 1
ATOM 701 C C . LEU A 1 87 ? -26.681 -5.506 28.101 1.00 71.62 87 LEU A C 1
ATOM 703 O O . LEU A 1 87 ? -26.796 -6.022 29.209 1.00 71.62 87 LEU A O 1
ATOM 707 N N . LYS A 1 88 ? -26.831 -4.188 27.918 1.00 78.56 88 LYS A N 1
ATOM 708 C CA . LYS A 1 88 ? -27.242 -3.268 28.992 1.00 78.56 88 LYS A CA 1
ATOM 709 C C . LYS A 1 88 ? -28.758 -3.275 29.218 1.00 78.56 88 LYS A C 1
ATOM 711 O O . LYS A 1 88 ? -29.236 -2.784 30.240 1.00 78.56 88 LYS A O 1
ATOM 716 N N . ASN A 1 89 ? -29.532 -3.813 28.273 1.00 79.62 89 ASN A N 1
ATOM 717 C CA . ASN A 1 89 ? -30.988 -3.806 28.325 1.00 79.62 89 ASN A CA 1
ATOM 718 C C . ASN A 1 89 ? -31.554 -5.102 28.931 1.00 79.62 89 ASN A C 1
ATOM 720 O O . ASN A 1 89 ? -31.744 -6.097 28.237 1.00 79.62 89 ASN A O 1
ATOM 724 N N . ASN A 1 90 ? -31.953 -5.048 30.205 1.00 75.50 90 ASN A N 1
ATOM 725 C CA . ASN A 1 90 ? -32.559 -6.179 30.930 1.00 75.50 90 ASN A CA 1
ATOM 726 C C . ASN A 1 90 ? -33.928 -6.646 30.392 1.00 75.50 90 ASN A C 1
ATOM 728 O O . ASN A 1 90 ? -34.514 -7.577 30.943 1.00 75.50 90 ASN A O 1
ATOM 732 N N . LYS A 1 91 ? -34.486 -5.985 29.370 1.00 80.69 91 LYS A N 1
ATOM 733 C CA . LYS A 1 91 ? -35.749 -6.391 28.735 1.00 80.69 91 LYS A CA 1
ATOM 734 C C . LYS A 1 91 ? -35.551 -7.305 27.529 1.00 80.69 91 LYS A C 1
ATOM 736 O O . LYS A 1 91 ? -36.522 -7.923 27.105 1.00 80.69 91 LYS A O 1
ATOM 741 N N . VAL A 1 92 ? -34.341 -7.367 26.974 1.00 79.00 92 VAL A N 1
ATOM 742 C CA . VAL A 1 92 ? -34.027 -8.247 25.845 1.00 79.00 92 VAL A CA 1
ATOM 743 C C . VAL A 1 92 ? -33.693 -9.622 26.405 1.00 79.00 92 VAL A C 1
ATOM 745 O O . VAL A 1 92 ? -32.828 -9.754 27.272 1.00 79.00 92 VAL A O 1
ATOM 748 N N . LYS A 1 93 ? -34.394 -10.657 25.944 1.00 78.44 93 LYS A N 1
ATOM 749 C CA . LYS A 1 93 ? -34.069 -12.031 26.338 1.00 78.44 93 LYS A CA 1
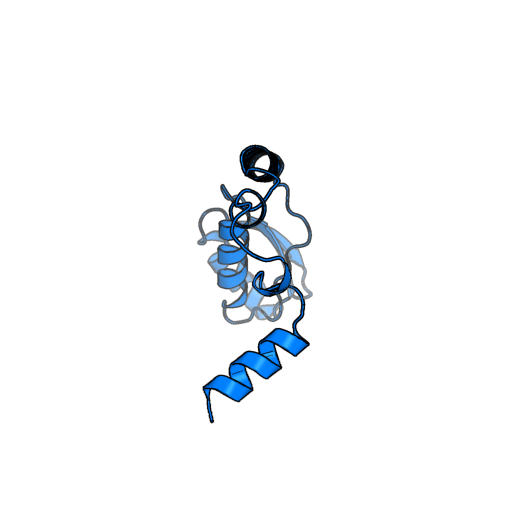ATOM 750 C C . LYS A 1 93 ? -32.783 -12.463 25.645 1.00 78.44 93 LYS A C 1
ATOM 752 O O . LYS A 1 93 ? -32.579 -12.145 24.480 1.00 78.44 93 LYS A O 1
ATOM 757 N N . ALA A 1 94 ? -31.947 -13.241 26.331 1.00 75.50 94 ALA A N 1
ATOM 758 C CA . ALA A 1 94 ? -30.685 -13.730 25.770 1.00 75.50 94 ALA A CA 1
ATOM 759 C C . ALA A 1 94 ? -30.871 -14.487 24.437 1.00 75.50 94 ALA A C 1
ATOM 761 O O . ALA A 1 94 ? -30.036 -14.383 23.548 1.00 75.50 94 ALA A O 1
ATOM 762 N N . GLU A 1 95 ? -31.997 -15.188 24.282 1.00 76.56 95 GLU A N 1
ATOM 763 C CA . GLU A 1 95 ? -32.400 -15.920 23.070 1.00 76.56 95 GLU A CA 1
ATOM 764 C C . GLU A 1 95 ? -32.636 -15.013 21.849 1.00 76.56 95 GLU A C 1
ATOM 766 O O . GLU A 1 95 ? -32.532 -15.464 20.712 1.00 76.56 95 GLU A O 1
ATOM 771 N N . GLU A 1 96 ? -32.958 -13.737 22.074 1.00 77.06 96 GLU A N 1
ATOM 772 C CA . GLU A 1 96 ? -33.242 -12.742 21.032 1.00 77.06 96 GLU A CA 1
ATOM 773 C C . GLU A 1 96 ? -31.973 -11.982 20.599 1.00 77.06 96 GLU A C 1
ATOM 775 O O . GLU A 1 96 ? -32.001 -11.204 19.643 1.00 77.06 96 GLU A O 1
ATOM 780 N N . ILE A 1 97 ? -30.841 -12.202 21.281 1.00 77.19 97 ILE A N 1
ATOM 781 C CA . ILE A 1 97 ? -29.567 -11.549 20.972 1.00 77.19 97 ILE A CA 1
ATOM 782 C C . ILE A 1 97 ? -28.852 -12.338 19.871 1.00 77.19 97 ILE A C 1
ATOM 784 O O . ILE A 1 97 ? -28.253 -13.385 20.107 1.00 77.19 97 ILE A O 1
ATOM 788 N N . GLY A 1 98 ? -28.889 -11.809 18.647 1.00 72.00 98 GLY A N 1
ATOM 789 C CA . GLY A 1 98 ? -28.197 -12.397 17.502 1.00 72.00 98 GLY A CA 1
ATOM 790 C C . GLY A 1 98 ? -26.674 -12.315 17.638 1.00 72.00 98 GLY A C 1
ATOM 791 O O . GLY A 1 98 ? -26.092 -11.229 17.588 1.00 72.00 98 GLY A O 1
ATOM 792 N N . TYR A 1 99 ? -26.008 -13.466 17.753 1.00 69.88 99 TYR A N 1
ATOM 793 C CA . TYR A 1 99 ? -24.550 -13.536 17.731 1.00 69.88 99 TYR A CA 1
ATOM 794 C C . TYR A 1 99 ? -24.027 -13.486 16.289 1.00 69.88 99 TYR A C 1
ATOM 796 O O . TYR A 1 99 ? -24.129 -14.444 15.529 1.00 69.88 99 TYR A O 1
ATOM 804 N N . ASN A 1 100 ? -23.428 -12.357 15.908 1.00 69.88 100 ASN A N 1
ATOM 805 C CA . ASN A 1 100 ? -22.914 -12.143 14.550 1.00 69.88 100 ASN A CA 1
ATOM 806 C C . ASN A 1 100 ? -21.634 -12.930 14.211 1.00 69.88 100 ASN A C 1
ATOM 808 O O . ASN A 1 100 ? -21.213 -12.885 13.053 1.00 69.88 100 ASN A O 1
ATOM 812 N N . GLY A 1 101 ? -21.020 -13.603 15.190 1.00 71.00 101 GLY A N 1
ATOM 813 C CA . GLY A 1 101 ? -19.843 -14.452 14.989 1.00 71.00 101 GLY A CA 1
ATOM 814 C C . GLY A 1 101 ? -20.171 -15.888 14.565 1.00 71.00 101 GLY A C 1
ATOM 815 O O . GLY A 1 101 ? -19.274 -16.599 14.122 1.00 71.00 101 GLY A O 1
ATOM 816 N N . ASP A 1 102 ? -21.435 -16.316 14.657 1.00 77.31 102 ASP A N 1
ATOM 817 C CA . ASP A 1 102 ? -21.870 -17.600 14.109 1.00 77.31 102 ASP A CA 1
ATOM 818 C C . ASP A 1 102 ? -22.164 -17.441 12.617 1.00 77.31 102 ASP A C 1
ATOM 820 O O . ASP A 1 102 ? -23.245 -17.023 12.195 1.00 77.31 102 ASP A O 1
ATOM 824 N N . VAL A 1 103 ? -21.157 -17.758 11.808 1.00 75.12 103 VAL A N 1
ATOM 825 C CA . VAL A 1 103 ? -21.240 -17.683 10.349 1.00 75.12 103 VAL A CA 1
ATOM 826 C C . VAL A 1 103 ? -22.322 -18.623 9.811 1.00 75.12 103 VAL A C 1
ATOM 828 O O . VAL A 1 103 ? -23.026 -18.261 8.869 1.00 75.12 103 VAL A O 1
ATOM 831 N N . GLN A 1 104 ? -22.492 -19.801 10.418 1.00 75.44 104 GLN A N 1
ATOM 832 C CA . GLN A 1 104 ? -23.432 -20.813 9.949 1.00 75.44 104 GLN A CA 1
ATOM 833 C C . GLN A 1 104 ? -24.875 -20.408 10.259 1.00 75.44 104 GLN A C 1
ATOM 835 O O . GLN A 1 104 ? -25.702 -20.366 9.350 1.00 75.44 104 GLN A O 1
ATOM 840 N N . GLY A 1 105 ? -25.156 -19.965 11.487 1.00 76.44 105 GLY A N 1
ATOM 841 C CA . GLY A 1 105 ? -26.467 -19.419 11.845 1.00 76.44 105 GLY A CA 1
ATOM 842 C C . GLY A 1 105 ? -26.847 -18.177 11.029 1.00 76.44 105 GLY A C 1
ATOM 843 O O . GLY A 1 105 ? -28.019 -17.965 10.702 1.00 76.44 105 GLY A O 1
ATOM 844 N N . LYS A 1 106 ? -25.863 -17.362 10.629 1.00 75.12 106 LYS A N 1
ATOM 845 C CA . LYS A 1 106 ? -26.089 -16.204 9.753 1.00 75.12 106 LYS A CA 1
ATOM 846 C C . LYS A 1 106 ? -26.466 -16.624 8.332 1.00 75.12 106 LYS A C 1
ATOM 848 O O . LYS A 1 106 ? -27.398 -16.056 7.764 1.00 75.12 106 LYS A O 1
ATOM 853 N N . LEU A 1 107 ? -25.782 -17.627 7.780 1.00 76.12 107 LEU A N 1
ATOM 854 C CA . LEU A 1 107 ? -26.104 -18.205 6.473 1.00 76.12 107 LEU A CA 1
ATOM 855 C C . LEU A 1 107 ? -27.504 -18.826 6.468 1.00 76.12 107 LEU A C 1
ATOM 857 O O . LEU A 1 107 ? -28.292 -18.532 5.573 1.00 76.12 107 LEU A O 1
ATOM 861 N N . ASP A 1 108 ? -27.849 -19.595 7.498 1.00 79.38 108 ASP A N 1
ATOM 862 C CA . ASP A 1 108 ? -29.161 -20.237 7.617 1.00 79.38 108 ASP A CA 1
ATOM 863 C C . ASP A 1 108 ? -30.307 -19.215 7.714 1.00 79.38 108 ASP A C 1
ATOM 865 O O . ASP A 1 108 ? -31.372 -19.412 7.126 1.00 79.38 108 ASP A O 1
ATOM 869 N N . ASN A 1 109 ? -30.096 -18.089 8.406 1.00 74.56 109 ASN A N 1
ATOM 870 C CA . ASN A 1 109 ? -31.073 -16.997 8.477 1.00 74.56 109 ASN A CA 1
ATOM 871 C C . ASN A 1 109 ? -31.229 -16.243 7.149 1.00 74.56 109 ASN A C 1
ATOM 873 O O . ASN A 1 109 ? -32.344 -15.875 6.783 1.00 74.56 109 ASN A O 1
ATOM 877 N N . ILE A 1 110 ? -30.137 -16.021 6.414 1.00 77.00 110 ILE A N 1
ATOM 878 C CA . ILE A 1 110 ? -30.197 -15.412 5.077 1.00 77.00 110 ILE A CA 1
ATOM 879 C C . ILE A 1 110 ? -30.963 -16.334 4.122 1.00 77.00 110 ILE A C 1
ATOM 881 O O . ILE A 1 110 ? -31.849 -15.874 3.408 1.00 77.00 110 ILE A O 1
ATOM 885 N N . LEU A 1 111 ? -30.678 -17.637 4.151 1.00 73.19 111 LEU A N 1
ATOM 886 C CA . L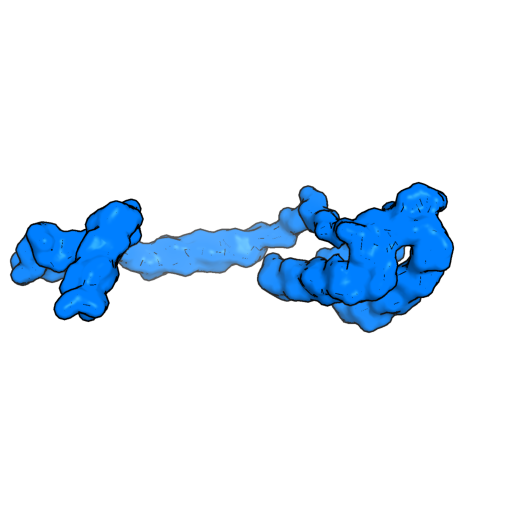EU A 1 111 ? -31.331 -18.625 3.289 1.00 73.19 111 LEU A CA 1
ATOM 887 C C . LEU A 1 111 ? -32.828 -18.782 3.595 1.00 73.19 111 LEU A C 1
ATOM 889 O O . LEU A 1 111 ? -33.615 -18.970 2.672 1.00 73.19 111 LEU A O 1
ATOM 893 N N . LYS A 1 112 ? -33.241 -18.649 4.861 1.00 71.50 112 LYS A N 1
ATOM 894 C CA . LYS A 1 112 ? -34.659 -18.677 5.264 1.00 71.50 112 LYS A CA 1
ATOM 895 C C . LYS A 1 112 ? -35.461 -17.439 4.860 1.00 71.50 112 LYS A C 1
ATOM 897 O O . LYS A 1 112 ? -36.669 -17.551 4.741 1.00 71.50 112 LYS A O 1
ATOM 902 N N . ASN A 1 113 ? -34.821 -16.284 4.675 1.00 62.97 113 ASN A N 1
ATOM 903 C CA . ASN A 1 113 ? -35.500 -15.036 4.297 1.00 62.97 113 ASN A CA 1
ATOM 904 C C . ASN A 1 113 ? -35.600 -14.828 2.772 1.00 62.97 113 ASN A C 1
ATOM 906 O O . ASN A 1 113 ? -36.184 -13.842 2.328 1.00 62.97 113 ASN A O 1
ATOM 910 N N . VAL A 1 114 ? -34.995 -15.716 1.977 1.00 56.03 114 VAL A N 1
ATOM 911 C CA . VAL A 1 114 ? -34.979 -15.667 0.502 1.00 56.03 114 VAL A CA 1
ATOM 912 C C . VAL A 1 114 ? -35.948 -16.695 -0.122 1.00 56.03 114 VAL A C 1
ATOM 914 O O . VAL A 1 114 ? -36.172 -16.667 -1.331 1.00 56.03 114 VAL A O 1
ATOM 917 N N . LEU A 1 115 ? -36.567 -17.556 0.694 1.00 44.81 115 LEU A N 1
ATOM 918 C CA . LEU A 1 115 ? -37.643 -18.490 0.327 1.00 44.81 115 LEU A CA 1
ATOM 919 C C . LEU A 1 115 ? -38.958 -18.080 0.997 1.00 44.81 115 LEU A C 1
ATOM 921 O O . LEU A 1 115 ? -40.012 -18.272 0.352 1.00 44.81 115 LEU A O 1
#

Sequence (115 aa):
MCKPEDISRLWEEIEKIPNAQCHYSDKNGKIVVTLETESIDEEICLLRQIEKLQGVVLAQMIYAYHNAELEILQENIQRQDAVPEVLKNNKVKAEEIGYNGDVQGKLDNILKNVL

Solvent-accessible surface area (backbone atoms only — not comparable to full-atom values): 7190 Å² total; per-residue (Å²): 62,34,51,54,88,45,43,70,60,50,51,58,57,46,56,68,39,84,55,37,44,78,79,48,75,48,85,84,12,42,72,45,68,50,72,67,66,98,45,70,70,53,44,51,51,52,50,56,53,54,45,67,40,89,61,45,77,48,70,80,88,88,78,86,91,58,69,70,62,51,50,53,52,49,50,52,57,71,68,43,70,92,65,56,70,72,79,72,38,91,84,61,55,76,90,75,60,81,66,84,83,42,63,64,66,49,50,55,52,54,57,62,75,74,110

Secondary structure (DSSP, 8-state):
-B-GGGHHHHHHHHHTSTTEEEEEEETTTEEEEEE--SSHHHHHHHHHHHHTSTTB----------HHHHHHHHHHHHHS-SS-HHHH-TTS-GGG---TT-HHHHHHHHHHT--

Radius of gyration: 23.41 Å; Cα contacts (8 Å, |Δi|>4): 87; chains: 1; bounding box: 57×33×51 Å

Organism: NCBI:txid35818